Protein AF-A0A4Y8IC16-F1 (afdb_monomer_lite)

Foldseek 3Di:
DDDDPPWDKDKDAAQDKFWADDQLPAPDPRGDPPPVVVVCVPVVDDDDTDIDHDRHTDIDTDDDPSNVPPD

Radius of gyration: 13.0 Å; chains: 1; bounding box: 26×27×34 Å

pLDDT: mean 90.4, std 10.19, range [52.09, 97.69]

Structure (mmCIF, N/CA/C/O backbone):
data_AF-A0A4Y8IC16-F1
#
_entry.id   AF-A0A4Y8IC16-F1
#
loop_
_atom_site.group_PDB
_atom_site.id
_atom_site.type_symbol
_atom_site.label_atom_id
_atom_site.label_alt_id
_atom_site.label_comp_id
_atom_site.label_asym_id
_atom_site.label_entity_id
_atom_site.label_seq_id
_atom_site.pdbx_PDB_ins_code
_atom_site.Cartn_x
_atom_site.Cartn_y
_atom_site.Cartn_z
_atom_site.occupancy
_atom_site.B_iso_or_equiv
_atom_site.auth_seq_id
_atom_site.auth_comp_id
_atom_site.auth_asym_id
_atom_site.auth_atom_id
_atom_site.pdbx_PDB_model_num
ATOM 1 N N . MET A 1 1 ? -8.206 -21.203 8.673 1.00 59.09 1 MET A N 1
ATOM 2 C CA . MET A 1 1 ? -7.506 -20.321 7.719 1.00 59.09 1 MET A CA 1
ATOM 3 C C . MET A 1 1 ? -6.159 -20.025 8.340 1.00 59.09 1 MET A C 1
ATOM 5 O O . MET A 1 1 ? -6.104 -19.257 9.290 1.00 59.09 1 MET A O 1
ATOM 9 N N . GLU A 1 2 ? -5.124 -20.739 7.915 1.00 76.88 2 GLU A N 1
ATOM 10 C CA . GLU A 1 2 ? -3.764 -20.505 8.400 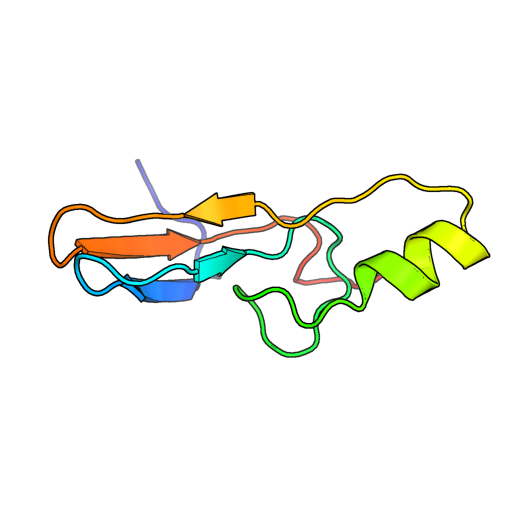1.00 76.88 2 GLU A CA 1
ATOM 11 C C . GLU A 1 2 ? -3.159 -19.371 7.575 1.00 76.88 2 GLU A C 1
ATOM 13 O O . GLU A 1 2 ? -3.272 -19.358 6.348 1.00 76.88 2 GLU A O 1
ATOM 18 N N . LEU A 1 3 ? -2.609 -18.366 8.253 1.00 78.44 3 LEU A N 1
ATOM 19 C CA . LEU A 1 3 ? -1.932 -17.262 7.584 1.00 78.44 3 LEU A CA 1
ATOM 20 C C . LEU A 1 3 ? -0.536 -17.730 7.153 1.00 78.44 3 LEU A C 1
ATOM 22 O O . LEU A 1 3 ? 0.114 -18.436 7.924 1.00 78.44 3 LEU A O 1
ATOM 26 N N . PRO A 1 4 ? -0.046 -17.327 5.968 1.00 82.88 4 PRO A N 1
ATOM 27 C CA . PRO A 1 4 ? 1.335 -17.598 5.593 1.00 82.88 4 PRO A CA 1
ATOM 28 C C . PRO A 1 4 ? 2.284 -16.944 6.608 1.00 82.88 4 PRO A C 1
ATOM 30 O O . PRO A 1 4 ? 2.028 -15.826 7.057 1.00 82.88 4 PRO A O 1
ATOM 33 N N . GLU A 1 5 ? 3.387 -17.619 6.950 1.00 78.12 5 GLU A N 1
ATOM 34 C CA . GLU A 1 5 ? 4.322 -17.190 8.012 1.00 78.12 5 GLU A CA 1
ATOM 35 C C . GLU A 1 5 ? 4.850 -15.760 7.821 1.00 78.12 5 GLU A C 1
ATOM 37 O O . GLU A 1 5 ? 5.146 -15.060 8.785 1.00 78.12 5 GLU A O 1
ATOM 42 N N . LYS A 1 6 ? 4.927 -15.305 6.568 1.0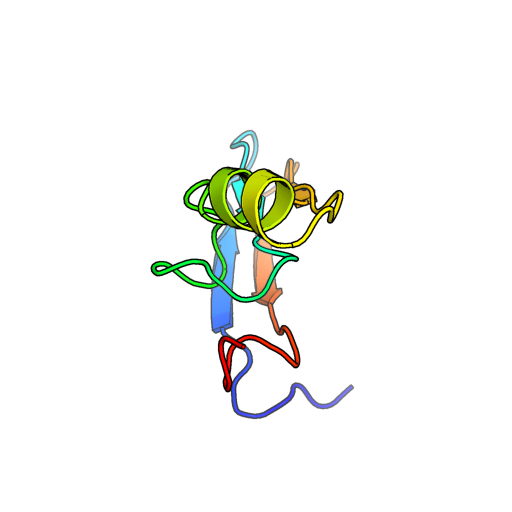0 82.50 6 LYS A N 1
ATOM 43 C CA . LYS A 1 6 ? 5.435 -13.982 6.186 1.00 82.50 6 LYS A CA 1
ATOM 44 C C . LYS A 1 6 ? 4.356 -12.913 6.023 1.00 82.50 6 LYS A C 1
ATOM 46 O O . LYS A 1 6 ? 4.628 -11.837 5.493 1.00 82.50 6 LYS A O 1
ATOM 51 N N . ALA A 1 7 ? 3.118 -13.197 6.418 1.00 89.06 7 ALA A N 1
ATOM 52 C CA . ALA A 1 7 ? 2.066 -12.196 6.373 1.00 89.06 7 ALA A CA 1
ATOM 53 C C . ALA A 1 7 ? 2.429 -11.006 7.278 1.00 89.06 7 ALA A C 1
ATOM 55 O O . ALA A 1 7 ? 2.730 -11.167 8.461 1.00 89.06 7 ALA A O 1
ATOM 56 N N . VAL A 1 8 ? 2.363 -9.794 6.731 1.00 90.44 8 VAL A N 1
ATOM 57 C CA . VAL A 1 8 ? 2.634 -8.570 7.484 1.00 90.44 8 VAL A CA 1
ATOM 58 C C . VAL A 1 8 ? 1.344 -8.109 8.145 1.00 90.44 8 VAL A C 1
ATOM 60 O O . VAL A 1 8 ? 0.380 -7.740 7.470 1.00 90.44 8 VAL A O 1
ATOM 63 N N . ARG A 1 9 ? 1.322 -8.134 9.477 1.00 93.31 9 ARG A N 1
ATOM 64 C CA . ARG A 1 9 ? 0.182 -7.693 10.282 1.00 93.31 9 ARG A CA 1
ATOM 65 C C . ARG A 1 9 ? 0.198 -6.174 10.428 1.00 93.31 9 ARG A C 1
ATOM 67 O O . ARG A 1 9 ? 1.171 -5.614 10.924 1.00 93.31 9 ARG A O 1
ATOM 74 N N . VAL A 1 10 ? -0.883 -5.518 10.015 1.00 94.81 10 VAL A N 1
ATOM 75 C CA . VAL A 1 10 ? -0.998 -4.055 10.023 1.00 94.81 10 VAL A CA 1
ATOM 76 C C . VAL A 1 10 ? -2.293 -3.608 10.684 1.00 94.81 10 VAL A C 1
ATOM 78 O O . VAL A 1 10 ? -3.371 -4.120 10.387 1.00 94.81 10 VAL A O 1
ATOM 81 N N . GLU A 1 11 ? -2.185 -2.599 11.544 1.00 96.19 11 GLU A N 1
ATOM 82 C CA . GLU A 1 11 ? -3.324 -1.884 12.112 1.00 96.19 11 GLU A CA 1
ATOM 83 C C . GLU A 1 11 ? -3.755 -0.737 11.194 1.00 96.19 11 GLU A C 1
ATOM 85 O O . GLU A 1 11 ? -3.013 0.221 10.955 1.00 96.19 11 GLU A O 1
ATOM 90 N N . LEU A 1 12 ? -4.979 -0.827 10.688 1.00 96.62 12 LEU A N 1
ATOM 91 C CA . LEU A 1 12 ? -5.617 0.205 9.886 1.00 96.62 12 LEU A CA 1
ATOM 92 C C . LEU A 1 12 ? -6.584 0.994 10.766 1.00 96.62 12 LEU A C 1
ATOM 94 O O . LEU A 1 12 ? -7.365 0.415 11.517 1.00 96.62 12 LEU A O 1
ATOM 98 N N . LYS A 1 13 ? -6.526 2.323 10.671 1.00 97.69 13 LYS A N 1
ATOM 99 C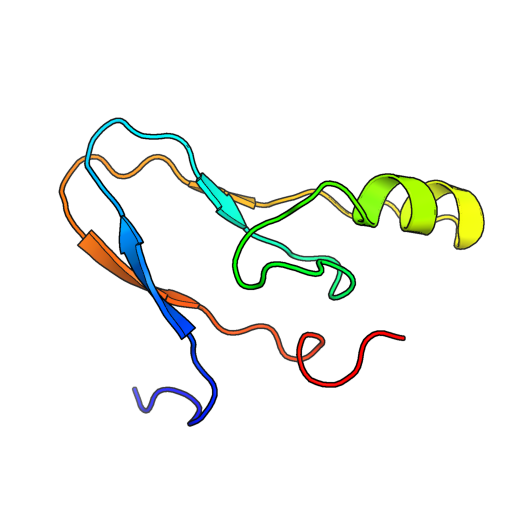 CA . LYS A 1 13 ? -7.377 3.237 11.436 1.00 97.69 13 LYS A CA 1
ATOM 100 C C . LYS A 1 13 ? -8.573 3.693 10.618 1.00 97.69 13 LYS A C 1
ATOM 102 O O . LYS A 1 13 ? -8.399 4.043 9.448 1.00 97.69 13 LYS A O 1
ATOM 107 N N . ALA A 1 14 ? -9.738 3.749 11.257 1.00 97.44 14 ALA A N 1
ATOM 108 C CA . ALA A 1 14 ? -10.991 4.200 10.663 1.00 97.44 14 ALA A CA 1
ATOM 109 C C . ALA A 1 14 ? -10.834 5.539 9.921 1.00 97.44 14 ALA A C 1
ATOM 111 O O . ALA A 1 14 ? -10.159 6.458 10.393 1.00 97.44 14 ALA A O 1
ATOM 112 N N . GLY A 1 15 ? -11.447 5.652 8.742 1.00 96.12 15 GLY A N 1
ATOM 113 C CA . GLY A 1 15 ? -11.463 6.885 7.949 1.00 96.12 15 GLY A CA 1
ATOM 114 C C . GLY A 1 15 ? -10.128 7.258 7.289 1.00 96.12 15 GLY A C 1
ATOM 115 O O . GLY A 1 15 ? -10.054 8.284 6.609 1.00 96.12 15 GLY A O 1
ATOM 116 N N . LYS A 1 16 ? -9.068 6.449 7.436 1.00 96.88 16 LYS A N 1
ATOM 117 C CA . LYS A 1 16 ? -7.787 6.673 6.748 1.00 96.88 16 LYS A CA 1
ATOM 118 C C . LYS A 1 16 ? -7.695 5.889 5.447 1.00 96.88 16 LYS A C 1
ATOM 120 O O . LYS A 1 16 ? -8.018 4.713 5.377 1.00 96.88 16 LYS A O 1
ATOM 125 N N . LYS A 1 17 ? -7.166 6.523 4.405 1.00 96.94 17 LYS A N 1
ATOM 126 C CA . LYS A 1 17 ? -6.881 5.856 3.133 1.00 96.94 17 LYS A CA 1
ATOM 127 C C . LYS A 1 17 ? -5.517 5.177 3.182 1.00 96.94 17 LYS A C 1
ATOM 129 O O . LYS A 1 17 ? -4.505 5.845 3.380 1.00 96.94 17 LYS A O 1
ATOM 134 N N . TYR A 1 18 ? -5.486 3.890 2.865 1.00 97.06 18 TYR A N 1
ATOM 135 C CA . TYR A 1 18 ? -4.253 3.123 2.704 1.00 97.06 18 TYR A CA 1
ATOM 136 C C . TYR A 1 18 ? -4.082 2.676 1.254 1.00 97.06 18 TYR A C 1
ATOM 138 O O . TYR A 1 18 ? -5.054 2.418 0.544 1.00 97.06 18 TYR A O 1
ATOM 146 N N . ALA A 1 19 ? -2.835 2.611 0.796 1.00 97.31 19 ALA A N 1
ATOM 147 C CA . ALA A 1 19 ? -2.481 2.100 -0.520 1.00 97.31 19 ALA A CA 1
ATOM 148 C C . ALA A 1 19 ? -1.594 0.870 -0.343 1.00 97.31 19 ALA A C 1
ATOM 150 O O . ALA A 1 19 ? -0.484 0.999 0.162 1.00 97.31 19 ALA A O 1
ATOM 151 N N . ILE A 1 20 ? -2.074 -0.293 -0.767 1.00 96.00 20 ILE A N 1
ATOM 152 C CA . ILE A 1 20 ? -1.371 -1.572 -0.651 1.00 96.00 20 ILE A CA 1
ATOM 153 C C . ILE A 1 20 ? -0.716 -1.920 -1.985 1.00 96.00 20 ILE A C 1
ATOM 155 O O . ILE A 1 20 ? -1.276 -1.673 -3.063 1.00 96.00 20 ILE A O 1
ATOM 159 N N . CYS A 1 21 ? 0.508 -2.435 -1.910 1.00 95.00 21 CYS A N 1
ATOM 160 C CA . CYS A 1 21 ? 1.278 -2.837 -3.073 1.00 95.00 21 CYS A CA 1
ATOM 161 C C . CYS A 1 21 ? 0.683 -4.096 -3.713 1.00 95.00 21 CYS A C 1
ATOM 163 O O . CYS A 1 21 ? 0.365 -5.062 -3.031 1.00 95.00 21 CYS A O 1
ATOM 165 N N . SER A 1 22 ? 0.585 -4.096 -5.037 1.00 93.06 22 SER A N 1
ATOM 166 C CA . SER A 1 22 ? 0.195 -5.256 -5.847 1.00 93.06 22 SER A CA 1
ATOM 167 C C . SER A 1 22 ? 1.254 -5.634 -6.885 1.00 93.06 22 SER A C 1
ATOM 169 O O . SER A 1 22 ? 1.157 -6.703 -7.473 1.00 93.06 22 SER A O 1
ATOM 171 N N . CYS A 1 23 ? 2.264 -4.782 -7.115 1.00 92.69 23 CYS A N 1
ATOM 172 C CA . CYS A 1 23 ? 3.285 -5.013 -8.140 1.00 92.69 23 CYS A CA 1
ATOM 173 C C . CYS A 1 23 ? 4.485 -5.834 -7.652 1.00 92.69 23 CYS A C 1
ATOM 175 O O . CYS A 1 23 ? 5.191 -6.389 -8.477 1.00 92.69 23 CYS A O 1
ATOM 177 N N . GLY A 1 24 ? 4.742 -5.895 -6.339 1.00 91.31 24 GLY A N 1
ATOM 178 C CA . GLY A 1 24 ? 5.903 -6.607 -5.785 1.00 91.31 24 GLY A CA 1
ATOM 179 C C . GLY A 1 24 ? 7.235 -5.849 -5.832 1.00 91.31 24 GLY A C 1
ATOM 180 O O . GLY A 1 24 ? 8.260 -6.438 -5.535 1.00 91.31 24 GLY A O 1
ATOM 181 N N . HIS A 1 25 ? 7.234 -4.547 -6.134 1.00 92.06 25 HIS A N 1
ATOM 182 C CA . HIS A 1 25 ? 8.455 -3.718 -6.192 1.00 92.06 25 HIS A CA 1
ATOM 183 C C . HIS A 1 25 ? 8.490 -2.572 -5.167 1.00 92.06 25 HIS A C 1
ATOM 185 O O . HIS A 1 25 ? 9.346 -1.696 -5.241 1.00 92.06 25 HIS A O 1
ATOM 191 N N . SER A 1 26 ? 7.542 -2.532 -4.227 1.00 93.00 26 SER A N 1
ATOM 192 C CA . SER A 1 26 ? 7.553 -1.495 -3.192 1.00 93.00 26 SER A CA 1
ATOM 193 C C . SER A 1 26 ? 8.688 -1.725 -2.200 1.00 93.00 26 SER A C 1
ATOM 195 O O . SER A 1 26 ? 8.948 -2.855 -1.808 1.00 93.00 26 SER A O 1
ATOM 197 N N . LYS A 1 27 ? 9.320 -0.657 -1.720 1.00 91.31 27 LYS A N 1
ATOM 198 C CA . LYS A 1 27 ? 10.346 -0.735 -0.665 1.00 91.31 27 LYS A CA 1
ATOM 199 C C . LYS A 1 27 ? 9.754 -0.724 0.748 1.00 91.31 27 LYS A C 1
ATOM 201 O O . LYS A 1 27 ? 10.487 -0.869 1.720 1.00 91.31 27 LYS A O 1
ATOM 206 N N . ILE A 1 28 ? 8.438 -0.537 0.870 1.00 91.81 28 ILE A N 1
ATOM 207 C CA . ILE A 1 28 ? 7.728 -0.345 2.147 1.00 91.81 28 ILE A CA 1
ATOM 208 C C . ILE A 1 28 ? 6.520 -1.278 2.294 1.00 91.81 28 ILE A C 1
ATOM 210 O O . ILE A 1 28 ? 5.434 -0.849 2.693 1.00 91.81 28 ILE A O 1
ATOM 214 N N . PHE A 1 29 ? 6.675 -2.557 1.943 1.00 90.50 29 PHE A N 1
ATOM 215 C CA . PHE A 1 29 ? 5.596 -3.540 2.078 1.00 90.50 29 PHE A CA 1
ATOM 216 C C . PHE A 1 29 ? 4.961 -3.517 3.482 1.00 90.50 29 PHE A C 1
ATOM 218 O O . PHE A 1 29 ? 5.673 -3.380 4.477 1.00 90.50 29 PHE A O 1
ATOM 225 N N . PRO A 1 30 ? 3.624 -3.632 3.583 1.00 94.06 30 PRO A N 1
ATOM 226 C CA . PRO A 1 30 ? 2.664 -3.944 2.517 1.00 94.06 30 PRO A CA 1
ATOM 227 C C . PRO A 1 30 ? 2.214 -2.730 1.692 1.00 94.06 30 PRO A C 1
ATOM 229 O O . PRO A 1 30 ? 1.402 -2.863 0.775 1.00 94.06 30 PRO A O 1
ATOM 232 N N . TYR A 1 31 ? 2.704 -1.533 2.006 1.00 95.69 31 TYR A N 1
ATOM 233 C CA . TYR A 1 31 ? 2.247 -0.306 1.372 1.00 95.69 31 TYR A CA 1
ATOM 234 C C . TYR A 1 31 ? 2.825 -0.124 -0.027 1.00 95.69 31 TYR A C 1
ATOM 236 O O . TYR A 1 31 ? 3.872 -0.661 -0.376 1.00 95.69 31 TYR A O 1
ATOM 244 N N . CYS A 1 32 ? 2.130 0.657 -0.844 1.00 96.12 32 CYS A N 1
ATOM 245 C CA . CYS A 1 32 ? 2.599 1.085 -2.151 1.00 96.12 32 CYS A CA 1
ATOM 246 C C . CYS A 1 32 ? 3.328 2.433 -2.050 1.00 96.12 32 CYS A C 1
ATOM 248 O O . CYS A 1 32 ? 2.719 3.428 -1.663 1.00 96.12 32 CYS A O 1
ATOM 250 N N . ASP A 1 33 ? 4.573 2.481 -2.516 1.00 95.88 33 ASP A N 1
ATOM 251 C CA . ASP A 1 33 ? 5.418 3.682 -2.648 1.00 95.88 33 ASP A CA 1
ATOM 252 C C . ASP A 1 33 ? 5.404 4.330 -4.044 1.00 95.88 33 ASP A C 1
ATOM 254 O O . ASP A 1 33 ? 6.050 5.350 -4.251 1.00 95.88 33 ASP A O 1
ATOM 258 N N . HIS A 1 34 ? 4.621 3.779 -4.976 1.00 95.19 34 HIS A N 1
ATOM 259 C CA . HIS A 1 34 ? 4.539 4.157 -6.396 1.00 95.19 34 HIS A CA 1
ATOM 260 C C . HIS A 1 34 ? 5.617 3.568 -7.316 1.00 95.19 34 HIS A C 1
ATOM 262 O O . HIS A 1 34 ? 5.571 3.865 -8.509 1.00 95.19 34 HIS A O 1
ATOM 268 N N . SER A 1 35 ? 6.461 2.642 -6.843 1.00 94.69 35 SER A N 1
ATOM 269 C CA . SER A 1 35 ? 7.434 1.924 -7.692 1.00 94.69 35 SER A CA 1
ATOM 270 C C . SER A 1 35 ? 6.786 1.188 -8.878 1.00 94.69 35 SER A C 1
ATOM 272 O O . SER A 1 35 ? 7.413 0.952 -9.902 1.00 94.69 35 SER A O 1
ATOM 274 N N . HIS A 1 36 ? 5.483 0.887 -8.802 1.00 93.81 36 HIS A N 1
ATOM 275 C CA . HIS A 1 36 ? 4.731 0.332 -9.932 1.00 93.81 36 HIS A CA 1
ATOM 276 C C . HIS A 1 36 ? 4.672 1.248 -11.163 1.00 93.81 36 HIS A C 1
ATOM 278 O O . HIS A 1 36 ? 4.372 0.762 -12.242 1.00 93.81 36 HIS A O 1
ATOM 284 N N . ARG A 1 37 ? 4.873 2.565 -11.025 1.00 95.69 37 ARG A N 1
ATOM 285 C CA . ARG A 1 37 ? 4.809 3.494 -12.165 1.00 95.69 37 ARG A CA 1
ATOM 286 C C . ARG A 1 37 ? 6.002 3.304 -13.090 1.00 95.69 37 ARG A C 1
ATOM 288 O O . ARG A 1 37 ? 5.799 3.079 -14.273 1.00 95.69 37 ARG A O 1
ATOM 295 N N . GLU A 1 38 ? 7.197 3.304 -12.515 1.00 94.75 38 GLU A N 1
ATOM 296 C CA . GLU A 1 38 ? 8.442 3.031 -13.233 1.00 94.75 38 GLU A CA 1
ATOM 297 C C . GLU A 1 38 ? 8.412 1.627 -13.852 1.00 94.75 38 GLU A C 1
ATOM 299 O O . GLU A 1 38 ? 8.645 1.470 -15.045 1.00 94.75 38 GLU A O 1
ATOM 304 N N . LEU A 1 39 ? 7.964 0.622 -13.089 1.00 93.62 39 LEU A N 1
ATOM 305 C CA . LEU A 1 39 ? 7.803 -0.745 -13.597 1.00 93.62 39 LEU A CA 1
ATOM 306 C C . LEU A 1 39 ? 6.810 -0.849 -14.770 1.00 93.62 39 LEU A C 1
ATOM 308 O O . LEU A 1 39 ? 6.998 -1.651 -15.687 1.00 93.62 39 LEU A O 1
ATOM 312 N N . ASN A 1 40 ? 5.725 -0.073 -14.734 1.00 96.00 40 ASN A N 1
ATOM 313 C CA . ASN A 1 40 ? 4.746 -0.031 -15.818 1.00 96.00 40 ASN A CA 1
ATOM 314 C C . ASN A 1 40 ? 5.358 0.554 -17.096 1.00 96.00 40 ASN A C 1
ATOM 316 O O . ASN A 1 40 ? 5.101 0.026 -18.174 1.00 96.00 40 ASN A O 1
ATOM 320 N N . GLU A 1 41 ? 6.165 1.609 -16.969 1.00 95.81 41 GLU A N 1
ATOM 321 C CA . GLU A 1 41 ? 6.858 2.248 -18.091 1.00 95.81 41 GLU A CA 1
ATOM 322 C C . GLU A 1 41 ? 7.939 1.334 -18.685 1.00 95.81 41 GLU A C 1
ATOM 324 O O . GLU A 1 41 ? 7.984 1.162 -19.900 1.00 95.81 41 GLU A O 1
ATOM 329 N N . GLU A 1 42 ? 8.753 0.694 -17.842 1.00 94.94 42 GLU A N 1
ATOM 330 C CA . GLU A 1 42 ? 9.853 -0.175 -18.279 1.00 94.94 42 GLU A CA 1
ATOM 331 C C . GLU A 1 42 ? 9.354 -1.488 -18.899 1.00 94.94 42 GLU A C 1
ATOM 333 O O . GLU A 1 42 ? 9.791 -1.885 -19.979 1.00 94.94 42 GLU A O 1
ATOM 338 N N . LYS A 1 43 ? 8.431 -2.179 -18.217 1.00 93.88 43 LYS A N 1
ATOM 339 C CA . LYS A 1 43 ? 8.000 -3.537 -18.591 1.00 93.88 43 LYS A CA 1
ATOM 340 C C . LYS A 1 43 ? 6.671 -3.564 -19.358 1.00 93.88 43 LYS A C 1
ATOM 342 O O . LYS A 1 43 ? 6.144 -4.645 -19.612 1.00 93.88 43 LYS A O 1
ATOM 347 N N . GLY A 1 44 ? 6.095 -2.406 -19.699 1.00 93.88 44 GLY A N 1
ATOM 348 C CA . GLY A 1 44 ? 4.801 -2.315 -20.391 1.00 93.88 44 GLY A CA 1
ATOM 349 C C . GLY A 1 44 ? 3.637 -2.898 -19.583 1.00 93.88 44 GLY A C 1
ATOM 350 O O . GLY A 1 44 ? 2.686 -3.440 -20.146 1.00 93.88 44 GLY A O 1
ATOM 351 N N . THR A 1 45 ? 3.729 -2.839 -18.253 1.00 93.19 45 THR A N 1
ATOM 352 C CA . THR A 1 45 ? 2.718 -3.394 -17.343 1.00 93.19 45 THR A CA 1
ATOM 353 C C . THR A 1 45 ? 1.711 -2.328 -16.901 1.00 93.19 45 THR A C 1
ATOM 355 O O . THR A 1 45 ? 1.863 -1.141 -17.180 1.00 93.19 45 THR A O 1
ATOM 358 N N . SER A 1 46 ? 0.625 -2.736 -16.239 1.00 94.88 46 SER A N 1
ATOM 359 C CA . SER A 1 46 ? -0.454 -1.825 -15.828 1.00 94.88 46 SER A CA 1
ATOM 360 C C . SER A 1 46 ? -0.846 -1.988 -14.359 1.00 94.88 46 SER A C 1
ATOM 362 O O . SER A 1 46 ? -2.021 -1.876 -14.000 1.00 94.88 46 SER A O 1
ATOM 364 N N . TYR A 1 47 ? 0.126 -2.260 -13.490 1.00 94.75 47 TYR A N 1
ATOM 365 C CA . TYR A 1 47 ? -0.113 -2.429 -12.062 1.00 94.75 47 TYR A CA 1
ATOM 366 C C . TYR A 1 47 ? -0.664 -1.153 -11.423 1.00 94.75 47 TYR A C 1
ATOM 368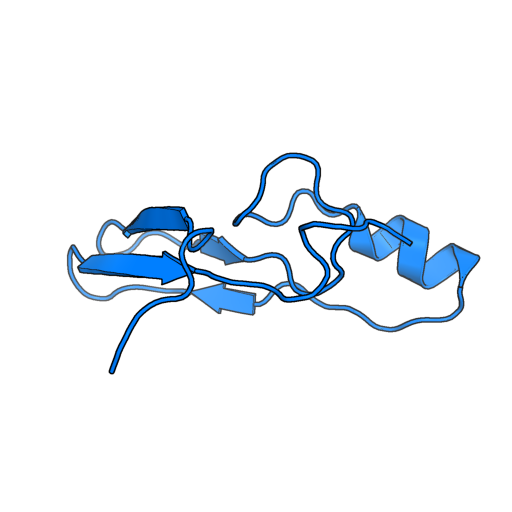 O O . TYR A 1 47 ? -0.236 -0.033 -11.728 1.00 94.75 47 TYR A O 1
ATOM 376 N N . LYS A 1 48 ? -1.605 -1.332 -10.490 1.00 94.44 48 LYS A N 1
ATOM 377 C CA . LYS A 1 48 ? -2.204 -0.268 -9.676 1.00 94.44 48 LYS A CA 1
ATOM 378 C C . LYS A 1 48 ? -2.278 -0.708 -8.222 1.00 94.44 48 LYS A C 1
ATOM 380 O O . LYS A 1 48 ? -2.649 -1.840 -7.927 1.00 94.44 48 LYS A O 1
ATOM 385 N N . SER A 1 49 ? -1.972 0.207 -7.306 1.00 95.12 49 SER A N 1
ATOM 386 C CA . SER A 1 49 ? -2.128 -0.034 -5.867 1.00 95.12 49 SER A CA 1
ATOM 387 C C . SER A 1 49 ? -3.587 -0.284 -5.486 1.00 95.12 49 SER A C 1
ATOM 389 O O . SER A 1 49 ? -4.464 0.460 -5.938 1.00 95.12 49 SER A O 1
ATOM 391 N N . VAL A 1 50 ? -3.821 -1.210 -4.563 1.00 95.50 50 VAL A N 1
ATOM 392 C CA . VAL A 1 50 ? -5.143 -1.437 -3.967 1.00 95.50 50 VAL A CA 1
ATOM 393 C C . VAL A 1 50 ? -5.407 -0.350 -2.927 1.00 95.50 50 VAL A C 1
ATO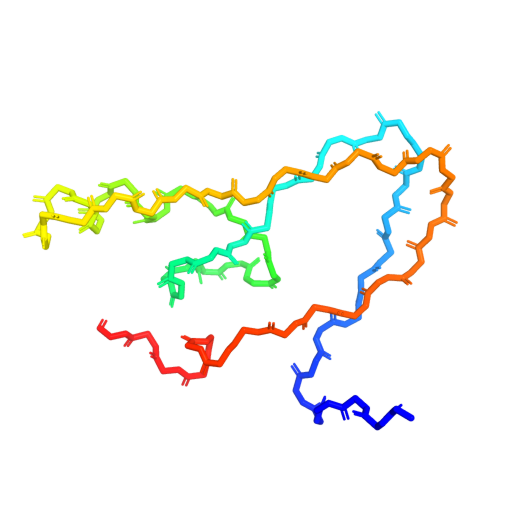M 395 O O . VAL A 1 50 ? -4.540 -0.062 -2.102 1.00 95.50 50 VAL A O 1
ATOM 398 N N . LYS A 1 51 ? -6.574 0.301 -2.980 1.00 96.69 51 LYS A N 1
ATOM 399 C CA . LYS A 1 51 ? -6.956 1.337 -2.011 1.00 96.69 51 LYS A CA 1
ATOM 400 C C . LYS A 1 51 ? -7.898 0.749 -0.972 1.00 96.69 51 LYS A C 1
ATOM 402 O O . LYS A 1 51 ? -8.892 0.133 -1.336 1.00 96.69 51 LYS A O 1
ATOM 407 N N . ILE A 1 52 ? -7.580 0.961 0.299 1.00 96.44 52 ILE A N 1
ATOM 408 C CA . ILE A 1 52 ? -8.379 0.483 1.427 1.00 96.44 52 ILE A CA 1
ATOM 409 C C . ILE A 1 52 ? -8.848 1.688 2.233 1.00 96.44 52 ILE A C 1
ATOM 411 O O . ILE A 1 52 ? -8.063 2.596 2.516 1.00 96.44 52 ILE A O 1
ATOM 415 N N . TYR A 1 53 ? -10.132 1.668 2.577 1.00 97.00 53 TYR A N 1
ATOM 416 C CA . TYR A 1 53 ? -10.831 2.681 3.357 1.00 97.00 53 TYR A CA 1
ATOM 417 C C . TYR A 1 53 ? -11.570 1.948 4.483 1.00 97.00 53 TYR A C 1
ATOM 419 O O . TYR A 1 53 ? -12.697 1.507 4.281 1.00 97.00 53 TYR A O 1
ATOM 427 N N . PRO A 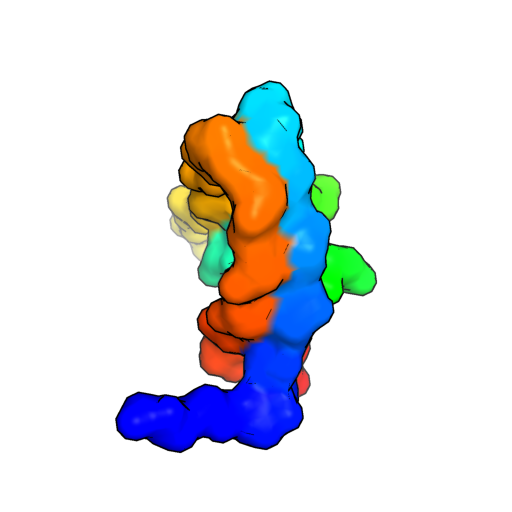1 54 ? -10.914 1.700 5.623 1.00 96.31 54 PRO A N 1
ATOM 428 C CA . PRO A 1 54 ? -11.528 1.013 6.742 1.00 96.31 54 PRO A CA 1
ATOM 429 C C . PRO A 1 54 ? -12.558 1.938 7.410 1.00 96.31 54 PRO A C 1
ATOM 431 O O . PRO A 1 54 ? -12.296 3.120 7.651 1.00 96.31 54 PRO A O 1
ATOM 434 N N . GLU A 1 55 ? -13.733 1.396 7.713 1.00 96.25 55 GLU A N 1
ATOM 435 C CA . GLU A 1 55 ? -14.794 2.113 8.434 1.00 96.25 55 GLU A CA 1
ATOM 436 C C . GLU A 1 55 ? -14.546 2.137 9.948 1.00 96.25 55 GLU A C 1
ATOM 438 O O . GLU A 1 55 ? -14.956 3.066 10.637 1.00 96.25 55 GLU A O 1
ATOM 443 N N . THR A 1 56 ? -13.830 1.135 10.458 1.00 96.62 56 THR A N 1
ATOM 444 C CA . THR A 1 56 ? -13.460 0.972 11.866 1.00 96.62 56 THR A CA 1
ATOM 445 C C . THR A 1 56 ? -11.974 0.652 11.996 1.00 96.62 56 THR A C 1
ATOM 447 O O . THR A 1 56 ? -11.305 0.311 11.019 1.00 96.62 56 THR A O 1
ATOM 450 N N . ASP A 1 57 ? -11.437 0.769 13.209 1.00 96.94 57 ASP A N 1
ATOM 451 C CA . ASP A 1 57 ? -10.084 0.305 13.496 1.00 96.94 57 ASP A CA 1
ATOM 452 C C . ASP A 1 57 ? -10.030 -1.222 13.351 1.00 96.94 57 ASP A C 1
ATOM 454 O O . ASP A 1 57 ? -10.707 -1.954 14.074 1.00 96.94 57 ASP A O 1
ATOM 458 N N . ILE A 1 58 ? -9.227 -1.706 12.405 1.00 96.56 58 ILE A N 1
ATOM 459 C CA . ILE A 1 58 ? -9.133 -3.126 12.068 1.00 96.56 58 ILE A CA 1
ATOM 460 C C . ILE A 1 58 ? -7.678 -3.534 11.890 1.00 96.56 58 ILE A C 1
ATOM 462 O O . ILE A 1 58 ? -6.863 -2.806 11.330 1.00 96.56 58 ILE A O 1
ATOM 466 N N . THR A 1 59 ? -7.346 -4.734 12.355 1.00 96.06 59 THR A N 1
ATOM 467 C CA . THR A 1 59 ? -6.058 -5.352 12.053 1.00 96.06 59 THR A CA 1
ATOM 468 C C . THR A 1 59 ? -6.210 -6.296 10.873 1.00 96.06 59 THR A C 1
ATOM 470 O O . THR A 1 59 ? -7.020 -7.220 10.922 1.00 96.06 59 THR A O 1
ATOM 473 N N . VAL A 1 60 ? -5.418 -6.079 9.826 1.00 94.50 60 VAL A N 1
ATOM 474 C CA . VAL A 1 60 ? -5.411 -6.906 8.617 1.00 94.50 60 VAL A CA 1
ATOM 475 C C . VAL A 1 60 ? -4.003 -7.438 8.395 1.00 94.50 60 VAL A C 1
ATOM 477 O O . VAL A 1 60 ? -3.025 -6.695 8.473 1.00 94.50 60 VAL A O 1
ATOM 480 N N . SER A 1 61 ? -3.899 -8.734 8.115 1.00 93.25 61 SER A N 1
ATOM 481 C CA . SER A 1 61 ? -2.650 -9.353 7.681 1.00 93.25 61 SER A CA 1
ATOM 482 C C . SER A 1 61 ? -2.592 -9.346 6.160 1.00 93.25 61 SER A C 1
ATOM 484 O O . SER A 1 61 ? -3.466 -9.910 5.503 1.00 93.25 61 SER A O 1
ATOM 486 N N . PHE A 1 62 ? -1.570 -8.705 5.600 1.00 92.31 62 PHE A N 1
ATOM 487 C CA . PHE A 1 62 ? -1.346 -8.653 4.161 1.00 92.31 62 PHE A CA 1
ATOM 488 C C . PHE A 1 62 ? -0.261 -9.636 3.742 1.00 92.31 62 PHE A C 1
ATOM 490 O O . PHE A 1 62 ? 0.763 -9.769 4.406 1.00 92.31 62 PHE A O 1
ATOM 497 N N . TYR A 1 63 ? -0.467 -10.281 2.600 1.00 90.00 63 TYR A N 1
ATOM 498 C CA . TYR A 1 63 ? 0.520 -11.147 1.975 1.00 90.00 63 TYR A CA 1
ATOM 499 C C . TYR A 1 63 ? 0.485 -10.946 0.461 1.00 90.00 63 TYR A C 1
ATOM 501 O O . TYR A 1 63 ? -0.591 -10.891 -0.136 1.00 90.00 63 TYR A O 1
ATOM 509 N N . GLY A 1 64 ? 1.661 -10.851 -0.152 1.00 87.19 64 GLY A N 1
ATOM 510 C CA . GLY A 1 64 ? 1.829 -10.865 -1.597 1.00 87.19 64 GLY A CA 1
ATOM 511 C C . GLY A 1 64 ? 2.911 -11.869 -1.963 1.00 87.19 64 GLY A C 1
ATOM 512 O O . GLY A 1 64 ? 4.032 -11.755 -1.479 1.00 87.19 64 GLY A O 1
ATOM 513 N N . ALA A 1 65 ? 2.591 -12.826 -2.837 1.00 83.44 65 ALA A N 1
ATOM 514 C CA . ALA A 1 65 ? 3.530 -13.880 -3.237 1.00 83.44 65 ALA A CA 1
ATOM 515 C C . ALA A 1 65 ? 4.839 -13.321 -3.831 1.00 83.44 65 ALA A C 1
ATOM 517 O O . ALA A 1 65 ? 5.905 -13.896 -3.648 1.00 83.44 65 ALA A O 1
ATOM 518 N N . ASN A 1 66 ? 4.762 -12.154 -4.477 1.00 79.38 66 ASN A N 1
ATOM 519 C CA . ASN A 1 66 ? 5.897 -11.501 -5.131 1.00 79.38 66 ASN A CA 1
ATOM 520 C C . ASN A 1 66 ? 6.665 -10.531 -4.212 1.00 79.38 66 ASN A C 1
ATOM 522 O O . ASN A 1 66 ? 7.527 -9.806 -4.692 1.00 79.38 66 ASN A O 1
ATOM 526 N N . TRP A 1 67 ? 6.344 -10.446 -2.915 1.00 79.81 67 TRP A N 1
ATOM 527 C CA . TRP A 1 67 ? 7.042 -9.533 -1.990 1.00 79.81 67 TRP A CA 1
ATOM 528 C C . TRP A 1 67 ? 8.376 -10.096 -1.489 1.00 79.81 67 TRP A C 1
ATOM 530 O O . TRP A 1 67 ? 9.229 -9.340 -1.038 1.00 79.81 67 TRP A O 1
ATOM 540 N N . ASP A 1 68 ? 8.567 -11.410 -1.608 1.00 65.62 68 ASP A N 1
ATOM 541 C CA . ASP A 1 68 ? 9.804 -12.107 -1.246 1.00 65.62 68 ASP A CA 1
ATOM 542 C C . ASP A 1 68 ? 10.857 -12.119 -2.364 1.00 65.62 68 ASP A C 1
ATOM 544 O O . ASP A 1 68 ? 12.009 -12.469 -2.117 1.00 65.62 68 ASP A O 1
ATOM 548 N N . ASN A 1 69 ? 10.465 -11.780 -3.594 1.00 59.00 69 ASN A N 1
ATOM 549 C CA . ASN A 1 69 ? 11.338 -11.823 -4.762 1.00 59.00 69 ASN A CA 1
ATOM 550 C C . ASN A 1 69 ? 10.937 -10.714 -5.750 1.00 59.00 69 ASN A C 1
ATOM 552 O O . ASN A 1 69 ? 10.176 -10.989 -6.684 1.00 59.00 69 ASN A O 1
ATOM 556 N N . PRO A 1 70 ? 11.371 -9.457 -5.525 1.00 56.47 70 PRO A N 1
ATOM 557 C CA . PRO A 1 70 ? 11.157 -8.398 -6.501 1.00 56.47 70 PRO A CA 1
ATOM 558 C C . PRO A 1 70 ? 11.858 -8.809 -7.803 1.00 56.47 70 PRO A C 1
ATOM 560 O O . PRO A 1 70 ? 13.049 -9.118 -7.795 1.00 56.47 70 PRO A O 1
ATOM 563 N N . ALA A 1 71 ? 11.081 -8.912 -8.882 1.00 52.09 71 ALA A N 1
ATOM 564 C CA . ALA A 1 71 ? 11.545 -9.338 -10.203 1.00 52.09 71 ALA A CA 1
ATOM 565 C C . ALA A 1 71 ? 12.362 -8.254 -10.930 1.00 52.09 71 ALA A C 1
ATOM 567 O O . ALA A 1 71 ? 12.647 -7.193 -10.339 1.00 52.09 71 ALA A O 1
#

Secondary structure (DSSP, 8-state):
-PPPTT-EEEEEPTT--EEE--SS--SSTTB--STHHHHHHHHT----PEEE--SS-EEEEE--GGGSS--

Sequence (71 aa):
MELPEKAVRVELKAGKKYAICSCGHSKIFPYCDHSHRELNEEKGTSYKSVKIYPETDITVSFYGANWDNPA